Protein AF-A0A2P2HZX8-F1 (afdb_monomer_lite)

Sequence (140 aa):
QEYASSPDDETFRSLAHTYADNHPRMKDPSRPPCVRGDETFGNTGGITNGAAWYSVKGGMQDFNYLASNALEVTLELGCDKYPTTDRLEELWQENKPPLYQFMWQVHTGVSGLVRDALGGVGIPGAVVTVRNVTKINETH

Secondary structure (DSSP, 8-state):
------TTHHHHHHHHHHHHHHSTTTS-TTPPPSSTT---GGGGTS---HHHH---SS-HHHHHHHHSS---------S-SS--GGGHHHHHHHHHHHHHHHHHGGGSS-----B-TTT--B-TT-------TT-TT---

Foldseek 3Di:
DDADADPCNVVLVVLQLLLLVQFPPQLQPPDDDLDPPADRCNVVSNDDRPVVRPDDPPDPQVCCVVVHVDHDDDDDQDSPPDDDPVCVVVSCVRRVRSVVSSVCCVVDDDDDFDADPPPRDGDPPDDDDDDDPVPPPPDD

Structure (mmCIF, N/CA/C/O backbone):
data_AF-A0A2P2HZX8-F1
#
_entry.id   AF-A0A2P2HZX8-F1
#
loop_
_atom_site.group_PDB
_atom_site.id
_atom_site.type_symbol
_atom_site.label_atom_id
_atom_site.label_alt_id
_atom_site.label_comp_id
_atom_site.label_asym_id
_atom_site.label_entity_id
_atom_site.label_seq_id
_atom_site.pdbx_PDB_ins_code
_atom_site.Cartn_x
_atom_site.Cartn_y
_atom_site.Cartn_z
_atom_site.occupancy
_atom_site.B_iso_or_equiv
_atom_site.auth_seq_id
_atom_site.auth_comp_id
_atom_site.auth_asym_id
_atom_site.auth_atom_id
_atom_site.pdbx_PDB_model_num
ATOM 1 N N . GLN A 1 1 ? -1.960 20.455 -11.139 1.00 68.88 1 GLN A N 1
ATOM 2 C CA . GLN A 1 1 ? -1.539 19.231 -10.438 1.00 68.88 1 GLN A CA 1
ATOM 3 C C . GLN A 1 1 ? -1.020 19.693 -9.102 1.00 68.88 1 GLN A C 1
ATOM 5 O O . GLN A 1 1 ? -0.177 20.579 -9.071 1.00 68.88 1 GLN A O 1
ATOM 10 N N . GLU A 1 2 ? -1.641 19.228 -8.031 1.00 86.06 2 GLU A N 1
ATOM 11 C CA . GLU A 1 2 ? -1.343 19.659 -6.669 1.00 86.06 2 GLU A CA 1
ATOM 12 C C . GLU A 1 2 ? -1.535 18.450 -5.759 1.00 86.06 2 GLU A C 1
ATOM 14 O O . GLU A 1 2 ? -2.381 17.595 -6.030 1.00 86.06 2 GLU A O 1
ATOM 19 N N . TYR A 1 3 ? -0.715 18.357 -4.718 1.00 91.44 3 TYR A N 1
ATOM 20 C CA . TYR A 1 3 ? -0.800 17.277 -3.747 1.00 91.44 3 TYR A CA 1
ATOM 21 C C . TYR A 1 3 ? -2.145 17.340 -3.016 1.00 91.44 3 TYR A C 1
ATOM 23 O O . TYR A 1 3 ? -2.437 18.324 -2.339 1.00 91.44 3 TYR A O 1
ATOM 31 N N . ALA A 1 4 ? -2.951 16.285 -3.124 1.00 94.19 4 ALA A N 1
ATOM 32 C CA . ALA A 1 4 ? -4.212 16.172 -2.397 1.00 94.19 4 ALA A CA 1
ATOM 33 C C . ALA A 1 4 ? -4.030 15.201 -1.226 1.00 94.19 4 ALA A C 1
ATOM 35 O O . ALA A 1 4 ? -4.049 13.985 -1.417 1.00 94.19 4 ALA A O 1
ATOM 36 N N . SER A 1 5 ? -3.806 15.743 -0.028 1.00 95.38 5 SER A N 1
ATOM 37 C CA . SER A 1 5 ? -3.610 14.935 1.181 1.00 95.38 5 SER A CA 1
ATOM 38 C C . SER A 1 5 ? -4.918 14.289 1.644 1.00 95.38 5 SER A C 1
ATOM 40 O O . SER A 1 5 ? -5.983 14.906 1.566 1.00 95.38 5 SER A O 1
ATOM 42 N N . SER A 1 6 ? -4.828 13.062 2.160 1.00 95.62 6 SER A N 1
ATOM 43 C CA . SER A 1 6 ? -5.938 12.371 2.828 1.00 95.62 6 SER A CA 1
ATOM 44 C C . SER A 1 6 ? -5.761 12.402 4.355 1.00 95.62 6 SER A C 1
ATOM 46 O O . SER A 1 6 ? -4.645 12.620 4.832 1.00 95.62 6 SER A O 1
ATOM 48 N N . PRO A 1 7 ? -6.820 12.166 5.154 1.00 95.75 7 PRO A N 1
ATOM 49 C CA . PRO A 1 7 ? -6.682 12.032 6.607 1.00 95.75 7 PRO A CA 1
ATOM 50 C C . PRO A 1 7 ? -5.664 10.961 7.038 1.00 95.75 7 PRO A C 1
ATOM 52 O O . PRO A 1 7 ? -5.017 11.124 8.069 1.00 95.75 7 PRO A O 1
ATOM 55 N N . ASP A 1 8 ? -5.489 9.913 6.226 1.00 96.56 8 ASP A N 1
ATOM 56 C CA . ASP A 1 8 ? -4.566 8.794 6.450 1.00 96.56 8 ASP A CA 1
ATOM 57 C C . ASP A 1 8 ? -3.311 8.861 5.549 1.00 96.56 8 ASP A C 1
ATOM 59 O O . ASP A 1 8 ? -2.728 7.832 5.209 1.00 96.56 8 ASP A O 1
ATOM 63 N N . ASP A 1 9 ? -2.874 10.062 5.144 1.00 96.56 9 ASP A N 1
ATOM 64 C CA . ASP A 1 9 ? -1.751 10.260 4.206 1.00 96.56 9 ASP A CA 1
ATOM 65 C C . ASP A 1 9 ? -0.465 9.534 4.631 1.00 96.56 9 ASP A C 1
ATOM 67 O O . ASP A 1 9 ? 0.161 8.849 3.823 1.00 96.56 9 ASP A O 1
ATOM 71 N N . GLU A 1 10 ? -0.095 9.615 5.911 1.00 95.69 10 GLU A N 1
ATOM 72 C CA . GLU A 1 10 ? 1.090 8.927 6.438 1.00 95.69 10 GLU A CA 1
ATOM 73 C C . GLU A 1 10 ? 0.966 7.400 6.314 1.00 95.69 10 GLU A C 1
ATOM 75 O O . GLU A 1 10 ? 1.930 6.727 5.935 1.00 95.69 10 GLU A O 1
ATOM 80 N N . THR A 1 11 ? -0.231 6.858 6.557 1.00 96.44 11 THR A N 1
ATOM 81 C CA . THR A 1 11 ? -0.532 5.432 6.383 1.00 96.44 11 THR A CA 1
ATOM 82 C C . THR A 1 11 ? -0.409 5.040 4.913 1.00 96.44 11 THR A C 1
ATOM 84 O O . THR A 1 11 ? 0.307 4.093 4.596 1.00 96.44 11 THR A O 1
ATOM 87 N N . PHE A 1 12 ? -1.023 5.790 3.992 1.00 98.31 12 PHE A N 1
ATOM 88 C CA . PHE A 1 12 ? -0.918 5.516 2.555 1.00 98.31 12 PHE A CA 1
ATOM 89 C C . PHE A 1 12 ? 0.522 5.578 2.049 1.00 98.31 12 PHE A C 1
ATOM 91 O O . PHE A 1 12 ? 0.941 4.712 1.281 1.00 98.31 12 PHE A O 1
ATOM 98 N N . ARG A 1 13 ? 1.313 6.551 2.510 1.00 97.81 13 ARG A N 1
ATOM 99 C CA . ARG A 1 13 ? 2.739 6.643 2.171 1.00 97.81 13 ARG A CA 1
ATOM 100 C C . ARG A 1 13 ? 3.512 5.439 2.692 1.00 97.81 13 ARG A C 1
ATOM 102 O O . ARG A 1 13 ? 4.322 4.890 1.953 1.00 97.81 13 ARG A O 1
ATOM 109 N N . SER A 1 14 ? 3.246 4.994 3.919 1.00 97.81 14 SER A N 1
ATOM 110 C CA . SER A 1 14 ? 3.857 3.783 4.481 1.00 97.81 14 SER A CA 1
ATOM 111 C C . SER A 1 14 ? 3.497 2.522 3.681 1.00 97.81 14 SER A C 1
ATOM 113 O O . SER A 1 14 ? 4.381 1.722 3.357 1.00 97.81 14 SER A O 1
ATOM 115 N N . LEU A 1 15 ? 2.228 2.371 3.286 1.00 98.44 15 LEU A N 1
ATOM 116 C CA . LEU A 1 15 ? 1.756 1.267 2.443 1.00 98.44 15 LEU A CA 1
ATOM 117 C C . LEU A 1 15 ? 2.425 1.283 1.060 1.00 98.44 15 LEU A C 1
ATOM 119 O O . LEU A 1 15 ? 2.940 0.259 0.608 1.00 98.44 15 LEU A O 1
ATOM 123 N N . ALA A 1 16 ? 2.472 2.447 0.409 1.00 98.38 16 ALA A N 1
ATOM 124 C CA . ALA A 1 16 ? 3.102 2.612 -0.897 1.00 98.38 16 ALA A CA 1
ATOM 125 C C . ALA A 1 16 ? 4.616 2.339 -0.837 1.00 98.38 16 ALA A C 1
ATOM 127 O O . ALA A 1 16 ? 5.142 1.601 -1.672 1.00 98.38 16 ALA A O 1
ATOM 128 N N . HIS A 1 17 ? 5.305 2.856 0.188 1.00 98.00 17 HIS A N 1
ATOM 129 C CA . HIS A 1 17 ? 6.723 2.574 0.417 1.00 98.00 17 HIS A CA 1
ATOM 130 C C . HIS A 1 17 ? 6.979 1.091 0.668 1.00 98.00 17 HIS A C 1
ATOM 132 O O . HIS A 1 17 ? 7.933 0.553 0.121 1.00 98.00 17 HIS A O 1
ATOM 138 N N . THR A 1 18 ? 6.107 0.392 1.400 1.00 98.38 18 THR A N 1
ATOM 139 C CA . THR A 1 18 ? 6.259 -1.056 1.613 1.00 98.38 18 THR A CA 1
ATOM 140 C C . THR A 1 18 ? 6.375 -1.813 0.289 1.00 98.38 18 THR A C 1
ATOM 142 O O . THR A 1 18 ? 7.221 -2.701 0.165 1.00 98.38 18 THR A O 1
ATOM 145 N N . TYR A 1 19 ? 5.578 -1.451 -0.719 1.00 98.62 19 TYR A N 1
ATOM 146 C CA . TYR A 1 19 ? 5.696 -2.053 -2.045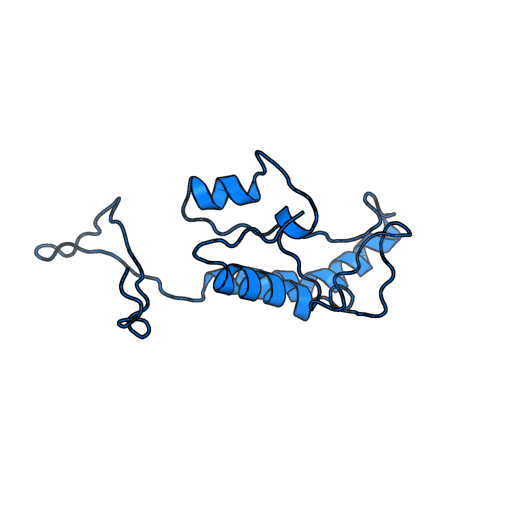 1.00 98.62 19 TYR A CA 1
ATOM 147 C C . TYR A 1 19 ? 6.941 -1.547 -2.788 1.00 98.62 19 TYR A C 1
ATOM 149 O O . TYR A 1 19 ? 7.781 -2.341 -3.213 1.00 98.62 19 TYR A O 1
ATOM 157 N N . ALA A 1 20 ? 7.085 -0.227 -2.928 1.00 98.06 20 ALA A N 1
ATOM 158 C CA . ALA A 1 20 ? 8.135 0.380 -3.745 1.00 98.06 20 ALA A CA 1
ATOM 159 C C . ALA A 1 20 ? 9.555 0.067 -3.241 1.00 98.06 20 ALA A C 1
ATOM 161 O O . ALA A 1 20 ? 10.450 -0.180 -4.051 1.00 98.06 20 ALA A O 1
ATOM 162 N N . ASP A 1 21 ? 9.759 0.006 -1.920 1.00 97.12 21 ASP A N 1
ATOM 163 C CA . ASP A 1 21 ? 11.056 -0.288 -1.304 1.00 97.12 21 ASP A CA 1
ATOM 164 C C . ASP A 1 21 ? 11.514 -1.730 -1.483 1.00 97.12 21 ASP A C 1
ATOM 166 O O . ASP A 1 21 ? 12.719 -1.989 -1.490 1.00 97.12 21 ASP A O 1
ATOM 170 N N . ASN A 1 22 ? 10.568 -2.651 -1.658 1.00 98.00 22 ASN A N 1
ATOM 171 C CA . ASN A 1 22 ? 10.845 -4.064 -1.885 1.00 98.00 22 ASN A CA 1
ATOM 172 C C . ASN A 1 22 ? 10.884 -4.429 -3.378 1.00 98.00 22 ASN A C 1
ATOM 174 O O . ASN A 1 22 ? 11.248 -5.555 -3.714 1.00 98.00 22 ASN A O 1
ATOM 178 N N . HIS A 1 23 ? 10.542 -3.501 -4.277 1.00 97.81 23 HIS A N 1
ATOM 179 C CA . HIS A 1 23 ? 10.628 -3.703 -5.720 1.00 97.81 23 HIS A CA 1
ATOM 180 C C . HIS A 1 23 ? 11.994 -3.227 -6.253 1.00 97.81 23 HIS A C 1
ATOM 182 O O . HIS A 1 23 ? 12.353 -2.063 -6.062 1.00 97.81 23 HIS A O 1
ATOM 188 N N . PRO A 1 24 ? 12.745 -4.049 -7.012 1.00 95.44 24 PRO A N 1
ATOM 189 C CA . PRO A 1 24 ? 14.144 -3.761 -7.353 1.00 95.44 24 PRO A CA 1
ATOM 190 C C . PRO A 1 24 ? 14.344 -2.481 -8.174 1.00 95.44 24 PRO A C 1
ATOM 192 O O . PRO A 1 24 ? 15.378 -1.832 -8.063 1.00 95.44 24 PRO A O 1
ATOM 195 N N . ARG A 1 25 ? 13.354 -2.111 -8.996 1.00 93.00 25 ARG A N 1
ATOM 196 C CA . ARG A 1 25 ? 13.446 -0.982 -9.942 1.00 93.00 25 ARG A CA 1
ATOM 197 C C . ARG A 1 25 ? 12.463 0.165 -9.697 1.00 93.00 25 ARG A C 1
ATOM 199 O O . ARG A 1 25 ? 12.460 1.117 -10.469 1.00 93.00 25 ARG A O 1
ATOM 206 N N . MET A 1 26 ? 11.556 0.073 -8.720 1.00 93.88 26 MET A N 1
ATOM 207 C CA . MET A 1 26 ? 10.482 1.080 -8.579 1.00 93.88 26 MET A CA 1
ATOM 208 C C . MET A 1 26 ? 11.009 2.369 -7.941 1.00 93.88 26 MET A C 1
ATOM 210 O O . MET A 1 26 ? 10.680 3.464 -8.384 1.00 93.88 26 MET A O 1
ATOM 214 N N . LYS A 1 27 ? 11.907 2.221 -6.966 1.00 91.44 27 LYS A N 1
ATOM 215 C CA . LYS A 1 27 ? 12.617 3.312 -6.286 1.00 91.44 27 LYS A CA 1
ATOM 216 C C . LYS A 1 27 ? 13.964 3.683 -6.903 1.00 91.44 27 LYS A C 1
ATOM 218 O O . LYS A 1 27 ? 14.703 4.455 -6.304 1.00 91.44 27 LYS A O 1
ATOM 223 N N . ASP A 1 28 ? 14.330 3.087 -8.036 1.00 91.69 28 ASP A N 1
ATOM 224 C CA . ASP A 1 28 ? 15.626 3.339 -8.662 1.00 91.69 28 ASP A CA 1
ATOM 225 C C . ASP A 1 28 ? 15.632 4.746 -9.292 1.00 91.69 28 ASP A C 1
ATOM 227 O O . ASP A 1 28 ? 14.905 4.975 -10.263 1.00 91.69 28 ASP A O 1
ATOM 231 N N . PRO A 1 29 ? 16.433 5.701 -8.777 1.00 88.56 29 PRO A N 1
ATOM 232 C CA . PRO A 1 29 ? 16.493 7.059 -9.317 1.00 88.56 29 PRO A CA 1
ATOM 233 C C . PRO A 1 29 ? 17.125 7.115 -10.713 1.00 88.56 29 PRO A C 1
ATOM 235 O O . PRO A 1 29 ? 16.966 8.110 -11.415 1.00 88.56 29 PRO A O 1
ATOM 238 N N . SER A 1 30 ? 17.838 6.062 -11.129 1.00 89.38 30 SER A N 1
ATOM 239 C CA . SER A 1 30 ? 18.432 5.960 -12.463 1.00 89.38 30 SER A CA 1
ATOM 240 C C . SER A 1 30 ? 17.457 5.436 -13.520 1.00 89.38 30 SER A C 1
ATOM 242 O O . SER A 1 30 ? 17.758 5.490 -14.716 1.00 89.38 30 SER A O 1
ATOM 244 N N . ARG A 1 31 ? 16.272 4.960 -13.110 1.00 86.75 31 ARG A N 1
ATOM 245 C CA . ARG A 1 31 ? 15.259 4.453 -14.034 1.00 86.75 31 ARG A CA 1
ATOM 246 C C . ARG A 1 31 ? 14.701 5.598 -14.893 1.00 86.75 31 ARG A C 1
ATOM 248 O O . ARG A 1 31 ? 14.166 6.562 -14.343 1.00 86.75 31 ARG A O 1
ATOM 255 N N . PRO A 1 32 ? 14.757 5.494 -16.234 1.00 86.00 32 PRO A N 1
ATOM 256 C CA . PRO A 1 32 ? 14.179 6.506 -17.106 1.00 86.00 32 PRO A CA 1
ATOM 257 C C . PRO A 1 32 ? 12.645 6.516 -17.000 1.00 86.00 32 PRO A C 1
ATOM 259 O O . PRO A 1 32 ? 12.039 5.480 -16.695 1.00 86.00 32 PRO A O 1
ATOM 262 N N . PRO A 1 33 ? 11.998 7.657 -17.288 1.00 87.31 33 PRO A N 1
ATOM 263 C CA . PRO A 1 33 ? 10.546 7.713 -17.351 1.00 87.31 33 PRO A CA 1
ATOM 264 C C . PRO A 1 33 ? 10.029 6.843 -18.501 1.00 87.31 33 PRO A C 1
ATOM 266 O O . PRO A 1 33 ? 10.709 6.653 -19.513 1.00 87.31 33 PRO A O 1
ATOM 269 N N . CYS A 1 34 ? 8.807 6.328 -18.355 1.00 87.31 34 CYS A N 1
ATOM 270 C CA . CYS A 1 34 ? 8.179 5.485 -19.374 1.00 87.31 34 CYS A CA 1
ATOM 271 C C . CYS A 1 34 ? 7.943 6.236 -20.689 1.00 87.31 34 CYS A C 1
ATOM 273 O O . CYS A 1 34 ? 8.098 5.668 -21.769 1.00 87.31 34 CYS A O 1
ATOM 275 N N . VAL A 1 35 ? 7.596 7.521 -20.597 1.00 86.31 35 VAL A N 1
ATOM 276 C CA . VAL A 1 35 ? 7.475 8.431 -21.735 1.00 86.31 35 VAL A CA 1
ATOM 277 C C . VAL A 1 35 ? 8.505 9.540 -21.572 1.00 86.31 35 VAL A C 1
ATOM 279 O O . VAL A 1 35 ? 8.717 10.081 -20.487 1.00 86.31 35 VAL A O 1
ATOM 282 N N . ARG A 1 36 ? 9.192 9.885 -22.663 1.00 83.75 36 ARG A N 1
ATOM 283 C CA . ARG A 1 36 ? 10.205 10.940 -22.642 1.00 83.75 36 ARG A CA 1
ATOM 284 C C . ARG A 1 36 ? 9.561 12.275 -22.256 1.00 83.75 36 ARG A C 1
ATOM 286 O O . ARG A 1 36 ? 8.733 12.785 -23.003 1.00 83.75 36 ARG A O 1
ATOM 293 N N . GLY A 1 37 ? 10.029 12.862 -21.158 1.00 79.75 37 GLY A N 1
ATOM 294 C CA . GLY A 1 37 ? 9.526 14.133 -20.632 1.00 79.75 37 GLY A CA 1
ATOM 295 C C . GLY A 1 37 ? 8.579 13.989 -19.439 1.00 79.75 37 GLY A C 1
ATOM 296 O O . GLY A 1 37 ? 8.280 15.005 -18.821 1.00 79.75 37 GLY A O 1
ATOM 297 N N . ASP A 1 38 ? 8.169 12.765 -19.092 1.00 82.81 38 ASP A N 1
ATOM 298 C CA . ASP A 1 38 ? 7.395 12.502 -17.877 1.00 82.81 38 ASP A CA 1
ATOM 299 C C . ASP A 1 38 ? 8.275 12.542 -16.621 1.00 82.81 38 ASP A C 1
ATOM 301 O O . ASP A 1 38 ? 9.500 12.382 -16.669 1.00 82.81 38 ASP A O 1
ATOM 305 N N . GLU A 1 39 ? 7.620 12.725 -15.476 1.00 81.75 39 GLU A N 1
ATOM 306 C CA . GLU A 1 39 ? 8.249 12.644 -14.163 1.00 81.75 39 GLU A CA 1
ATOM 307 C C . GLU A 1 39 ? 8.715 11.217 -13.839 1.00 81.75 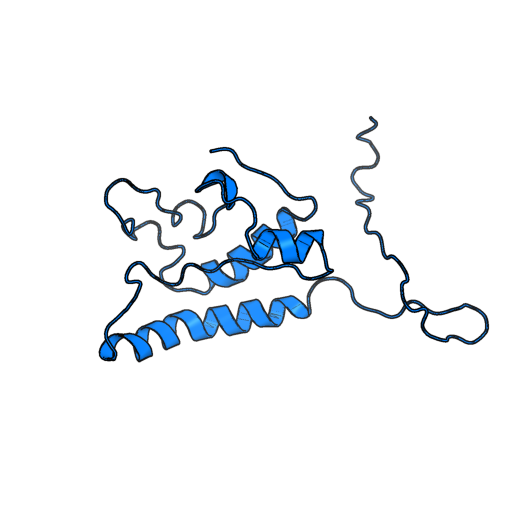39 GLU A C 1
ATOM 309 O O . GLU A 1 39 ? 8.084 10.219 -14.194 1.00 81.75 39 GLU A O 1
ATOM 314 N N . THR A 1 40 ? 9.828 11.121 -13.112 1.00 84.88 40 THR A N 1
ATOM 315 C CA . THR A 1 40 ? 10.317 9.865 -12.535 1.00 84.88 40 THR A CA 1
ATOM 316 C C . THR A 1 40 ? 10.132 9.887 -11.026 1.00 84.88 40 THR A C 1
ATOM 318 O O . THR A 1 40 ? 10.656 10.778 -10.355 1.00 84.88 40 THR A O 1
ATOM 321 N N . PHE A 1 41 ? 9.497 8.858 -10.473 1.00 89.56 41 PHE A N 1
ATOM 322 C CA . PHE A 1 41 ? 9.282 8.754 -9.025 1.00 89.56 41 PHE A CA 1
ATOM 323 C C . PHE A 1 41 ? 10.442 8.095 -8.270 1.00 89.56 41 PHE A C 1
ATOM 325 O O . PHE A 1 41 ? 10.400 7.998 -7.049 1.00 89.56 41 PHE A O 1
ATOM 332 N N . GLY A 1 42 ? 11.520 7.683 -8.947 1.00 86.38 42 GLY A N 1
ATOM 333 C CA . GLY A 1 42 ? 12.695 7.108 -8.277 1.00 86.38 42 GLY A CA 1
ATOM 334 C C . GLY A 1 42 ? 13.297 8.048 -7.220 1.00 86.38 42 GLY A C 1
ATOM 335 O O . GLY A 1 42 ? 13.632 7.616 -6.121 1.00 86.38 42 GLY A O 1
ATOM 336 N N . ASN A 1 43 ? 13.314 9.359 -7.489 1.00 85.62 43 ASN A N 1
ATOM 337 C CA . ASN A 1 43 ? 13.805 10.373 -6.544 1.00 85.62 43 ASN A CA 1
ATOM 338 C C . ASN A 1 43 ? 12.865 10.626 -5.350 1.00 85.62 43 ASN A C 1
ATOM 340 O O . ASN A 1 43 ? 13.286 11.222 -4.362 1.00 85.62 43 ASN A O 1
ATOM 344 N N . THR A 1 44 ? 11.612 10.171 -5.421 1.00 88.81 44 THR A N 1
ATOM 345 C CA . THR A 1 44 ? 10.621 10.235 -4.332 1.00 88.81 44 THR A CA 1
ATOM 346 C C . THR A 1 44 ? 10.404 8.871 -3.671 1.00 88.81 44 THR A C 1
ATOM 348 O O . THR A 1 44 ? 9.422 8.672 -2.961 1.00 88.81 44 THR A O 1
ATOM 351 N N . GLY A 1 45 ? 11.321 7.918 -3.883 1.00 92.69 45 GLY A N 1
ATOM 352 C CA . GLY A 1 45 ? 11.252 6.576 -3.298 1.00 92.69 45 GLY A CA 1
ATOM 353 C C . GLY A 1 45 ? 10.318 5.611 -4.032 1.00 92.69 45 GLY A C 1
ATOM 354 O O . GLY A 1 45 ? 9.935 4.592 -3.470 1.00 92.69 45 GLY A O 1
ATOM 355 N N . GLY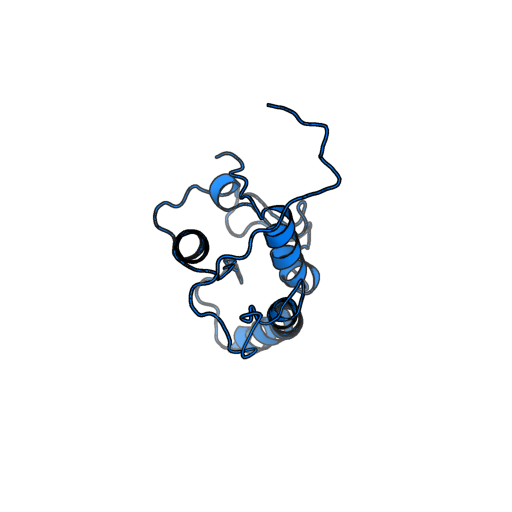 A 1 46 ? 9.955 5.916 -5.278 1.00 94.75 46 GLY A N 1
ATOM 356 C CA . GLY A 1 46 ? 9.094 5.084 -6.119 1.00 94.75 46 GLY A CA 1
ATOM 357 C C . GLY A 1 46 ? 7.598 5.251 -5.855 1.00 94.75 46 GLY A C 1
ATOM 358 O O . GLY A 1 46 ? 6.821 4.408 -6.291 1.00 94.75 46 GLY A O 1
ATOM 359 N N . ILE A 1 47 ? 7.194 6.316 -5.154 1.00 96.50 47 ILE A N 1
ATOM 360 C CA . ILE A 1 47 ? 5.793 6.608 -4.827 1.00 96.50 47 ILE A CA 1
ATOM 361 C C . ILE A 1 47 ? 5.379 8.000 -5.315 1.00 96.50 47 ILE A C 1
ATOM 363 O O . ILE A 1 47 ? 6.218 8.890 -5.490 1.00 96.50 47 ILE A O 1
ATOM 367 N N . THR A 1 48 ? 4.073 8.198 -5.488 1.00 95.44 48 THR A N 1
ATOM 368 C CA . THR A 1 48 ? 3.480 9.496 -5.826 1.00 95.44 48 THR A CA 1
ATOM 369 C C . THR A 1 48 ? 2.074 9.629 -5.242 1.00 95.44 48 THR A C 1
ATOM 371 O O . THR A 1 48 ? 1.397 8.631 -4.997 1.00 95.44 48 THR A O 1
ATOM 374 N N . ASN A 1 49 ? 1.624 10.864 -5.026 1.00 96.25 49 ASN A N 1
ATOM 375 C CA . ASN A 1 49 ? 0.218 11.150 -4.756 1.00 96.25 49 ASN A CA 1
ATOM 376 C C . ASN A 1 49 ? -0.534 11.212 -6.090 1.00 96.25 49 ASN A C 1
ATOM 378 O O . ASN A 1 49 ? -0.092 11.898 -7.012 1.00 96.25 49 ASN A O 1
ATOM 382 N N . GLY A 1 50 ? -1.682 10.534 -6.182 1.00 92.38 50 GLY A N 1
ATOM 383 C CA . GLY A 1 50 ? -2.435 10.431 -7.435 1.00 92.38 50 GLY A CA 1
ATOM 384 C C . GLY A 1 50 ? -2.721 11.794 -8.072 1.00 92.38 50 GLY A C 1
ATOM 385 O O . GLY A 1 50 ? -2.383 12.010 -9.230 1.00 92.38 50 GLY A O 1
ATOM 386 N N . ALA A 1 51 ? -3.240 12.756 -7.300 1.00 91.94 51 ALA A N 1
ATOM 387 C CA . ALA A 1 51 ? -3.582 14.089 -7.804 1.00 91.94 51 ALA A CA 1
ATOM 388 C C . ALA A 1 51 ? -2.360 14.956 -8.166 1.00 91.94 51 ALA A C 1
ATOM 390 O O . ALA A 1 51 ? -2.462 15.818 -9.052 1.00 91.94 51 ALA A O 1
ATOM 391 N N . ALA A 1 52 ? -1.218 14.721 -7.509 1.00 89.06 52 ALA A N 1
ATOM 392 C CA . ALA A 1 52 ? 0.051 15.355 -7.853 1.00 89.06 52 ALA A CA 1
ATOM 393 C C . ALA A 1 52 ? 0.592 14.842 -9.194 1.00 89.06 52 ALA A C 1
ATOM 395 O O . ALA A 1 52 ? 1.087 15.643 -9.978 1.00 89.06 52 ALA A O 1
ATOM 396 N N . TRP A 1 53 ? 0.429 13.549 -9.494 1.00 87.50 53 TRP A N 1
ATOM 397 C CA . TRP A 1 53 ? 0.807 12.988 -10.792 1.00 87.50 53 TRP A CA 1
ATOM 398 C C . TRP A 1 53 ? -0.166 13.421 -11.900 1.00 87.50 53 TRP A C 1
ATOM 400 O O . TRP A 1 53 ? 0.212 14.123 -12.838 1.00 87.50 53 TRP A O 1
ATOM 410 N N . TYR A 1 54 ? -1.445 13.059 -11.783 1.00 83.88 54 TYR A N 1
ATOM 411 C CA . TYR A 1 54 ? -2.524 13.579 -12.623 1.00 83.88 54 TYR A CA 1
ATOM 412 C C . TYR A 1 54 ? -3.886 13.392 -11.945 1.00 83.88 54 TYR A C 1
ATOM 414 O O . TYR A 1 54 ? -4.189 12.360 -11.357 1.00 83.88 54 TYR A O 1
ATOM 422 N N . SER A 1 55 ? -4.754 14.402 -12.035 1.00 84.69 55 SER A N 1
ATOM 423 C CA . SER A 1 55 ? -6.064 14.334 -11.383 1.00 84.69 55 SER A CA 1
ATOM 424 C C . SER A 1 55 ? -6.989 13.347 -12.101 1.00 84.69 55 SER A C 1
ATOM 426 O O . SER A 1 55 ? -7.356 13.560 -13.259 1.00 84.69 55 SER A O 1
ATOM 428 N N . VAL A 1 56 ? -7.402 12.299 -11.387 1.00 84.50 56 VAL A N 1
ATOM 429 C CA . VAL A 1 56 ? -8.406 11.322 -11.825 1.00 84.50 56 VAL A CA 1
ATOM 430 C C . VAL A 1 56 ? -9.663 11.507 -10.992 1.00 84.50 56 VAL A C 1
ATOM 432 O O . VAL A 1 56 ? -9.618 11.456 -9.768 1.00 84.50 56 VAL A O 1
ATOM 435 N N . LYS A 1 57 ? -10.806 11.716 -11.647 1.00 87.19 57 LYS A N 1
ATOM 436 C CA . LYS A 1 57 ? -12.110 11.786 -10.975 1.00 87.19 57 LYS A CA 1
ATOM 437 C C . LYS A 1 57 ? -12.850 10.467 -11.148 1.00 87.19 57 LYS A C 1
ATOM 439 O O . LYS A 1 57 ? -12.923 9.955 -12.260 1.00 87.19 57 LYS A O 1
ATOM 444 N N . GLY A 1 58 ? -13.431 9.958 -10.062 1.00 91.50 58 GLY A N 1
ATOM 445 C CA . GLY A 1 58 ? -14.206 8.712 -10.079 1.00 91.50 58 GLY A CA 1
ATOM 446 C C . GLY A 1 58 ? -13.349 7.444 -10.140 1.00 91.50 58 GLY A C 1
ATOM 447 O O . GLY A 1 58 ? -13.816 6.425 -10.642 1.00 91.50 58 GLY A O 1
ATOM 448 N N . GLY A 1 59 ? -12.100 7.509 -9.669 1.00 94.44 59 GLY A N 1
ATOM 449 C CA . GLY A 1 59 ? -11.230 6.341 -9.562 1.00 94.44 59 GLY A CA 1
ATOM 450 C C . GLY A 1 59 ? -11.698 5.366 -8.478 1.00 94.44 59 GLY A C 1
ATOM 451 O O . GLY A 1 59 ? -12.252 5.772 -7.456 1.00 94.44 59 GLY A O 1
ATOM 452 N N . MET A 1 60 ? -11.441 4.077 -8.700 1.00 97.38 60 MET A N 1
ATOM 453 C CA . MET A 1 60 ? -11.757 3.002 -7.751 1.00 97.38 60 MET A CA 1
ATOM 454 C C . MET A 1 60 ? -11.014 3.170 -6.416 1.00 97.38 60 MET A C 1
ATOM 456 O O . MET A 1 60 ? -11.615 2.979 -5.362 1.00 97.38 60 MET A O 1
ATOM 460 N N . GLN A 1 61 ? -9.761 3.631 -6.470 1.00 97.19 61 GLN A N 1
ATOM 461 C CA . GLN A 1 61 ? -8.915 3.849 -5.297 1.00 97.19 61 GLN A CA 1
ATOM 462 C C . GLN A 1 61 ? -9.578 4.771 -4.266 1.00 97.19 61 GLN A C 1
ATOM 464 O O . GLN A 1 61 ? -9.760 4.395 -3.109 1.00 97.19 61 GLN A O 1
ATOM 469 N N . ASP A 1 62 ? -10.004 5.956 -4.704 1.00 96.25 62 ASP A N 1
ATOM 470 C CA . ASP A 1 62 ? -10.635 6.938 -3.822 1.00 96.25 62 ASP A CA 1
ATOM 471 C C . ASP A 1 62 ? -12.038 6.482 -3.396 1.00 96.25 62 ASP A C 1
ATOM 473 O O . ASP A 1 62 ? -12.453 6.728 -2.265 1.00 96.25 62 ASP A O 1
ATOM 477 N N . PHE A 1 63 ? -12.770 5.776 -4.269 1.00 97.50 63 PHE A N 1
ATOM 478 C CA . PHE A 1 63 ? -14.073 5.207 -3.919 1.00 97.50 63 PHE A CA 1
ATOM 479 C C . PHE A 1 63 ? -13.966 4.211 -2.761 1.00 97.50 63 PHE A C 1
ATOM 481 O O . PHE A 1 63 ? -14.755 4.296 -1.823 1.00 97.50 63 PHE A O 1
ATOM 488 N N . ASN A 1 64 ? -12.988 3.301 -2.792 1.00 98.31 64 ASN A N 1
ATOM 489 C CA . ASN A 1 64 ? -12.799 2.320 -1.726 1.00 98.31 64 ASN A CA 1
ATOM 490 C C . ASN A 1 64 ? -12.576 2.990 -0.366 1.00 98.31 64 ASN A C 1
ATOM 492 O O . ASN A 1 64 ? -13.214 2.594 0.609 1.00 98.31 64 ASN A O 1
ATOM 496 N N . TYR A 1 65 ? -11.757 4.041 -0.315 1.00 97.75 65 TYR A N 1
ATOM 497 C CA . TYR A 1 65 ? -11.492 4.771 0.924 1.00 97.75 65 TYR A CA 1
ATOM 498 C C . TYR A 1 65 ? -12.697 5.588 1.412 1.00 97.75 65 TYR A C 1
ATOM 500 O O . TYR A 1 65 ? -12.984 5.626 2.605 1.00 97.75 65 TYR A O 1
ATOM 508 N N . LEU A 1 66 ? -13.434 6.231 0.502 1.00 97.00 66 LEU A N 1
ATOM 509 C CA . LEU A 1 66 ? -14.547 7.115 0.866 1.00 97.00 66 LEU A CA 1
ATOM 510 C C . LEU A 1 66 ? -15.858 6.371 1.154 1.00 97.00 66 LEU A C 1
ATOM 512 O O . LEU A 1 66 ? -16.703 6.882 1.889 1.00 97.00 66 LEU A O 1
ATOM 516 N N . ALA A 1 67 ? -16.058 5.199 0.552 1.00 97.19 67 ALA A N 1
ATOM 517 C CA . ALA A 1 67 ? -17.309 4.445 0.627 1.00 97.19 67 ALA A CA 1
ATOM 518 C C . ALA A 1 67 ? -17.204 3.152 1.454 1.00 97.19 67 ALA A C 1
ATOM 520 O O . ALA A 1 67 ? -18.202 2.444 1.603 1.00 97.19 67 ALA A O 1
ATOM 521 N N . SER A 1 68 ? -16.023 2.817 1.982 1.00 97.50 68 SER A N 1
ATOM 522 C CA . SER A 1 68 ? -15.799 1.604 2.775 1.00 97.50 68 SER A CA 1
ATOM 523 C C . SER A 1 68 ? -14.704 1.801 3.837 1.00 97.50 68 SER A C 1
ATOM 525 O O . SER A 1 68 ? -14.278 2.919 4.096 1.00 97.50 68 SER A O 1
ATOM 527 N N . ASN A 1 69 ? -14.254 0.708 4.462 1.00 96.94 69 ASN A N 1
ATOM 528 C CA . ASN A 1 69 ? -13.116 0.706 5.391 1.00 96.94 69 ASN A CA 1
ATOM 529 C C . ASN A 1 69 ? -11.792 0.287 4.714 1.00 96.94 69 ASN A C 1
ATOM 531 O O . ASN A 1 69 ? -10.794 0.076 5.401 1.00 96.94 69 ASN A O 1
ATOM 535 N N . ALA A 1 70 ? -11.791 0.068 3.395 1.00 98.00 70 ALA A N 1
ATOM 536 C CA . ALA A 1 70 ? -10.631 -0.423 2.661 1.00 98.00 70 ALA A CA 1
ATOM 537 C C . ALA A 1 70 ? -9.688 0.719 2.259 1.00 98.00 70 ALA A C 1
ATOM 539 O O . ALA A 1 70 ? -10.105 1.708 1.659 1.00 98.00 70 ALA A O 1
ATOM 540 N N . LEU A 1 71 ? -8.396 0.537 2.538 1.00 98.12 71 LEU A N 1
ATOM 541 C CA . LEU A 1 71 ? -7.320 1.400 2.055 1.00 98.12 71 LEU A CA 1
ATOM 542 C C . LEU A 1 71 ? -6.743 0.791 0.774 1.00 98.12 71 LEU A C 1
ATOM 544 O O . LEU A 1 71 ? -6.008 -0.194 0.830 1.00 98.12 71 LEU A O 1
ATOM 548 N N . GLU A 1 72 ? -7.096 1.355 -0.381 1.00 98.50 72 GLU A N 1
ATOM 549 C CA . GLU A 1 72 ? -6.596 0.897 -1.681 1.00 98.50 72 GLU A CA 1
ATOM 550 C C . GLU A 1 72 ? -5.421 1.757 -2.168 1.00 98.50 72 GLU A C 1
ATOM 552 O O . GLU A 1 72 ? -5.425 2.977 -2.020 1.00 98.50 72 GLU A O 1
ATOM 557 N N . VAL A 1 73 ? -4.423 1.116 -2.784 1.00 98.12 73 VAL A N 1
ATOM 558 C CA . VAL A 1 73 ? -3.290 1.764 -3.461 1.00 98.12 73 VAL A CA 1
ATOM 559 C C . VAL A 1 73 ? -3.238 1.268 -4.905 1.00 98.12 73 VAL A C 1
ATOM 561 O O . VAL A 1 73 ? -3.364 0.069 -5.153 1.00 98.12 73 VAL A O 1
ATOM 564 N N . THR A 1 74 ? -3.012 2.172 -5.856 1.00 98.00 74 THR A N 1
ATOM 565 C CA . THR A 1 74 ? -2.783 1.827 -7.267 1.00 98.00 74 THR A CA 1
ATOM 566 C C . THR A 1 74 ? -1.303 1.526 -7.515 1.00 98.00 74 THR A C 1
ATOM 568 O O . THR A 1 74 ? -0.437 2.325 -7.161 1.00 98.00 74 THR A O 1
ATOM 571 N N . LEU A 1 75 ? -1.005 0.387 -8.146 1.00 97.62 75 LEU A N 1
ATOM 572 C CA . LEU A 1 75 ? 0.358 -0.041 -8.473 1.00 97.62 75 LEU A CA 1
ATOM 573 C C . LEU A 1 75 ? 0.599 0.003 -9.985 1.00 97.62 75 LEU A C 1
ATOM 575 O O . LEU A 1 75 ? -0.015 -0.744 -10.744 1.00 97.62 75 LEU A O 1
ATOM 579 N N . GLU A 1 76 ? 1.551 0.829 -10.411 1.00 95.50 76 GLU A N 1
ATOM 580 C CA . GLU A 1 76 ? 2.006 0.908 -11.802 1.00 95.50 76 GLU A CA 1
ATOM 581 C C . GLU A 1 76 ? 3.211 -0.025 -12.004 1.00 95.50 76 GLU A C 1
ATOM 583 O O . GLU A 1 76 ? 4.357 0.312 -11.697 1.00 95.50 76 GLU A O 1
ATOM 588 N N . LEU A 1 77 ? 2.949 -1.243 -12.486 1.00 95.38 77 LEU A N 1
ATOM 589 C CA . LEU A 1 77 ? 3.929 -2.341 -12.483 1.00 95.38 77 LEU A CA 1
ATOM 590 C C . LEU A 1 77 ? 5.016 -2.228 -13.565 1.00 95.38 77 LEU A C 1
ATOM 592 O O . LEU A 1 77 ? 6.038 -2.913 -13.502 1.00 95.38 77 LEU A O 1
ATOM 596 N N . GLY A 1 78 ? 4.835 -1.374 -14.571 1.00 91.56 78 GLY A N 1
ATOM 597 C CA . GLY A 1 78 ? 5.772 -1.272 -15.684 1.00 91.56 78 GLY A CA 1
ATOM 598 C C . GLY A 1 78 ? 5.354 -0.262 -16.745 1.00 91.56 78 GLY A C 1
ATOM 599 O O . GLY A 1 78 ? 4.217 0.189 -16.780 1.00 91.56 78 GLY A O 1
ATOM 600 N N . CYS A 1 79 ? 6.300 0.085 -17.620 1.00 90.81 79 CYS A N 1
ATOM 601 C CA . CYS A 1 79 ? 6.053 0.988 -18.747 1.00 90.81 79 CYS A CA 1
ATOM 602 C C . CYS A 1 79 ? 5.362 0.277 -19.919 1.00 90.81 79 CYS A C 1
ATOM 604 O O . CYS A 1 79 ? 4.501 0.852 -20.586 1.00 90.81 79 CYS A O 1
ATOM 606 N N . ASP A 1 80 ? 5.726 -0.986 -20.150 1.00 93.06 80 ASP A N 1
ATOM 607 C CA . ASP A 1 80 ? 5.119 -1.816 -21.183 1.00 93.06 80 ASP A CA 1
ATOM 608 C C . ASP A 1 80 ? 3.775 -2.342 -20.687 1.00 93.06 80 ASP A C 1
ATOM 610 O O . ASP A 1 80 ? 3.707 -3.271 -19.885 1.00 93.06 80 ASP A O 1
ATOM 614 N N . LYS A 1 81 ? 2.689 -1.748 -21.190 1.00 93.94 81 LYS A N 1
ATOM 615 C CA . LYS A 1 81 ? 1.311 -2.123 -20.823 1.00 93.94 81 LYS A CA 1
ATOM 616 C C . LYS A 1 81 ? 0.964 -3.571 -21.175 1.00 93.94 81 LYS A C 1
ATOM 618 O O . LYS A 1 81 ? 0.074 -4.153 -20.565 1.00 93.94 81 LYS A O 1
ATOM 623 N N . TYR A 1 82 ? 1.630 -4.123 -22.188 1.00 96.44 82 TYR A N 1
ATOM 624 C CA . TYR A 1 82 ? 1.424 -5.486 -22.667 1.00 96.44 82 TYR A CA 1
ATOM 625 C C . TYR A 1 82 ? 2.789 -6.116 -22.985 1.00 96.44 82 TYR A C 1
ATOM 627 O O . TYR A 1 82 ? 3.215 -6.112 -24.143 1.00 96.44 82 TYR A O 1
ATOM 635 N N . PRO A 1 83 ? 3.526 -6.590 -21.966 1.00 95.94 83 PRO A N 1
ATOM 636 C CA . PRO A 1 83 ? 4.836 -7.190 -22.169 1.00 95.94 83 PRO A CA 1
ATOM 637 C C . PRO A 1 83 ? 4.709 -8.532 -22.899 1.00 95.94 83 PRO A C 1
ATOM 639 O O . PRO A 1 83 ? 3.681 -9.212 -22.837 1.00 95.94 83 PRO A O 1
ATOM 642 N N . THR A 1 84 ? 5.770 -8.936 -23.587 1.00 97.69 84 THR A N 1
ATOM 643 C CA . THR A 1 84 ? 5.851 -10.255 -24.215 1.00 97.69 84 THR A CA 1
ATOM 644 C C . THR A 1 84 ? 5.974 -11.359 -23.160 1.00 97.69 84 THR A C 1
ATOM 646 O O . THR A 1 84 ? 6.426 -11.134 -22.035 1.00 97.69 84 THR A O 1
ATOM 649 N N . THR A 1 85 ? 5.554 -12.579 -23.504 1.00 97.50 85 THR A N 1
ATOM 650 C CA . THR A 1 85 ? 5.482 -13.708 -22.559 1.00 97.50 85 THR A CA 1
ATOM 651 C C . THR A 1 85 ? 6.830 -14.053 -21.917 1.00 97.50 85 THR A C 1
ATOM 653 O O . THR A 1 85 ? 6.867 -14.454 -20.758 1.00 97.50 85 THR A O 1
ATOM 656 N N . ASP A 1 86 ? 7.940 -13.850 -22.627 1.00 97.75 86 ASP A N 1
ATOM 657 C CA . ASP A 1 86 ? 9.303 -14.077 -22.129 1.00 97.75 86 ASP A CA 1
ATOM 658 C C . ASP A 1 86 ? 9.695 -13.152 -20.963 1.00 97.75 86 ASP A C 1
ATOM 660 O O . ASP A 1 86 ? 10.584 -13.492 -20.185 1.00 97.75 86 ASP A O 1
ATOM 664 N N . ARG A 1 87 ? 8.999 -12.022 -20.783 1.00 97.19 87 ARG A N 1
ATOM 665 C CA . ARG A 1 87 ? 9.231 -11.075 -19.682 1.00 97.19 87 ARG A CA 1
ATOM 666 C C . ARG A 1 87 ? 8.451 -11.413 -18.410 1.00 97.19 87 ARG A C 1
ATOM 668 O O . ARG A 1 87 ? 8.757 -10.856 -17.358 1.00 97.19 87 ARG A O 1
ATOM 675 N N . LEU A 1 88 ? 7.443 -12.289 -18.481 1.00 97.81 88 LEU A N 1
ATOM 676 C CA . LEU A 1 88 ? 6.519 -12.529 -17.362 1.00 97.81 88 LEU A CA 1
ATOM 677 C C . LEU A 1 88 ? 7.208 -13.133 -16.137 1.00 97.81 88 LEU A C 1
ATOM 679 O O . LEU A 1 88 ? 6.888 -12.741 -15.019 1.00 97.81 88 LEU A O 1
ATOM 683 N N . GLU A 1 89 ? 8.161 -14.046 -16.339 1.00 98.25 89 GLU A N 1
ATOM 684 C CA . GLU A 1 89 ? 8.911 -14.648 -15.230 1.00 98.25 89 GLU A CA 1
ATOM 685 C C . GLU A 1 89 ? 9.732 -13.588 -14.490 1.00 98.25 89 GLU A C 1
ATOM 687 O O . GLU A 1 89 ? 9.686 -13.513 -13.268 1.00 98.25 89 GLU A O 1
ATOM 692 N N . GLU A 1 90 ? 10.424 -12.708 -15.217 1.00 97.69 90 GLU A N 1
ATOM 693 C CA . GLU A 1 90 ? 11.178 -11.612 -14.605 1.00 97.69 90 GLU A CA 1
ATOM 694 C C . GLU A 1 90 ? 10.251 -10.660 -13.841 1.00 97.69 90 GLU A C 1
ATOM 696 O O . GLU A 1 90 ? 10.494 -10.386 -12.669 1.00 97.69 90 GLU A O 1
ATOM 701 N N . LEU A 1 91 ? 9.149 -10.220 -14.459 1.00 97.81 91 LEU A N 1
ATOM 702 C CA . LEU A 1 91 ? 8.164 -9.354 -13.802 1.00 97.81 91 LEU A CA 1
ATOM 703 C C . LEU A 1 91 ? 7.601 -10.002 -12.532 1.00 97.81 91 LEU A C 1
ATOM 705 O O . LEU A 1 91 ? 7.429 -9.324 -11.520 1.00 97.81 91 LEU A O 1
ATOM 709 N N . TRP A 1 92 ? 7.351 -11.311 -12.553 1.00 98.31 92 TRP A N 1
ATOM 710 C CA . TRP A 1 92 ? 6.944 -12.047 -11.364 1.00 98.31 92 TRP A CA 1
ATOM 711 C C . TRP A 1 92 ? 8.023 -12.022 -10.282 1.00 98.31 92 TRP A C 1
ATOM 713 O O . TRP A 1 92 ? 7.717 -11.691 -9.140 1.00 98.31 92 TRP A O 1
ATOM 723 N N . GLN A 1 93 ? 9.279 -12.322 -10.615 1.00 98.38 93 GLN A N 1
ATOM 724 C CA . GLN A 1 93 ? 10.361 -12.327 -9.627 1.00 98.38 93 GLN A CA 1
ATOM 725 C C . GLN A 1 93 ? 10.591 -10.945 -9.004 1.00 98.38 93 GLN A C 1
ATOM 727 O O . GLN A 1 93 ? 10.869 -10.854 -7.809 1.00 98.38 93 GLN A O 1
ATOM 732 N N . GLU A 1 94 ? 10.416 -9.870 -9.773 1.00 97.75 94 GLU A N 1
ATOM 733 C CA . GLU A 1 94 ? 10.521 -8.500 -9.264 1.00 97.75 94 GLU A CA 1
ATOM 734 C C . GLU A 1 94 ? 9.364 -8.109 -8.337 1.00 97.75 94 GLU A C 1
ATOM 736 O O . GLU A 1 94 ? 9.576 -7.393 -7.358 1.00 97.75 94 GLU A O 1
ATOM 741 N N . ASN A 1 95 ? 8.148 -8.583 -8.626 1.00 98.56 95 ASN A N 1
ATOM 742 C CA . ASN A 1 95 ? 6.939 -8.202 -7.891 1.00 98.56 95 ASN A CA 1
ATOM 743 C C . ASN A 1 95 ? 6.576 -9.173 -6.761 1.00 98.56 95 ASN A C 1
ATOM 745 O O . ASN A 1 95 ? 5.836 -8.816 -5.847 1.00 98.56 95 ASN A O 1
ATOM 749 N N . LYS A 1 96 ? 7.122 -10.389 -6.763 1.00 98.56 96 LYS A N 1
ATOM 750 C CA . LYS A 1 96 ? 6.833 -11.406 -5.752 1.00 98.56 96 LYS A CA 1
ATOM 751 C C . LYS A 1 96 ? 7.210 -10.942 -4.333 1.00 98.56 96 LYS A C 1
ATOM 753 O O . LYS A 1 96 ? 6.333 -10.987 -3.470 1.00 98.56 96 LYS A O 1
ATOM 758 N N . PRO A 1 97 ? 8.445 -10.478 -4.043 1.00 98.38 97 PRO A N 1
ATOM 759 C CA . PRO A 1 97 ? 8.776 -9.952 -2.718 1.00 98.38 97 PRO A CA 1
ATOM 760 C C . PRO A 1 97 ? 7.894 -8.773 -2.262 1.00 98.38 97 PRO A C 1
ATOM 762 O O . PRO A 1 97 ? 7.345 -8.870 -1.161 1.00 98.38 97 PRO A O 1
ATOM 765 N N . PRO A 1 98 ? 7.694 -7.694 -3.053 1.00 98.50 98 PRO A N 1
ATOM 766 C CA . PRO A 1 98 ? 6.881 -6.565 -2.609 1.00 98.50 98 PRO A CA 1
ATOM 767 C C . PRO A 1 98 ? 5.402 -6.923 -2.437 1.00 98.50 98 PRO A C 1
ATOM 769 O O . PRO A 1 98 ? 4.787 -6.433 -1.494 1.00 98.50 98 PRO A O 1
ATOM 772 N N . LEU A 1 99 ? 4.841 -7.837 -3.242 1.00 98.62 99 LEU A N 1
ATOM 773 C CA . LEU A 1 99 ? 3.474 -8.335 -3.038 1.00 98.62 99 LEU A CA 1
ATOM 774 C C . LEU A 1 99 ? 3.305 -8.997 -1.666 1.00 98.62 99 LEU A C 1
ATOM 776 O O . LEU A 1 99 ? 2.339 -8.704 -0.964 1.00 98.62 99 LEU A O 1
ATOM 780 N N . TYR A 1 100 ? 4.244 -9.856 -1.252 1.00 98.50 100 TYR A N 1
ATOM 781 C CA . TYR A 1 100 ? 4.193 -10.470 0.080 1.00 98.50 100 TYR A CA 1
ATOM 782 C C . TYR A 1 100 ? 4.280 -9.435 1.200 1.00 98.50 100 TYR A C 1
ATOM 784 O O . TYR A 1 100 ? 3.493 -9.499 2.142 1.00 98.50 100 TYR A O 1
ATOM 792 N N . GLN A 1 101 ? 5.194 -8.469 1.086 1.00 98.56 101 GLN A N 1
ATOM 793 C CA . GLN A 1 101 ? 5.356 -7.426 2.102 1.00 98.56 101 GLN A CA 1
ATOM 794 C C . GLN A 1 101 ? 4.125 -6.521 2.199 1.00 98.56 101 GLN A C 1
ATOM 796 O O . GLN A 1 101 ? 3.701 -6.175 3.302 1.00 98.56 101 GLN A O 1
ATOM 801 N N . PHE A 1 102 ? 3.518 -6.189 1.058 1.00 98.56 102 PHE A N 1
ATOM 802 C CA . PHE A 1 102 ? 2.300 -5.393 0.993 1.00 98.56 102 PHE A CA 1
ATOM 803 C C . PHE A 1 102 ? 1.096 -6.134 1.585 1.00 98.56 102 PHE A C 1
ATOM 805 O O . PHE A 1 102 ? 0.389 -5.569 2.414 1.00 98.56 102 PHE A O 1
ATOM 812 N N . MET A 1 103 ? 0.901 -7.419 1.258 1.00 98.44 103 MET A N 1
ATOM 813 C CA . MET A 1 103 ? -0.165 -8.231 1.868 1.00 98.44 103 MET A CA 1
ATOM 814 C C . MET A 1 103 ? -0.030 -8.306 3.391 1.00 98.44 103 MET A C 1
ATOM 816 O O . MET A 1 103 ? -1.031 -8.277 4.100 1.00 98.44 103 MET A O 1
ATOM 820 N N . TRP A 1 104 ? 1.199 -8.348 3.909 1.00 98.31 104 TRP A N 1
ATOM 821 C CA . TRP A 1 104 ? 1.455 -8.337 5.350 1.00 98.31 104 TRP A CA 1
ATOM 822 C C . TRP A 1 104 ? 1.052 -7.047 6.059 1.00 98.31 104 TRP A C 1
ATOM 824 O O . TRP A 1 104 ? 0.790 -7.083 7.262 1.00 98.31 104 TRP A O 1
ATOM 834 N N . GLN A 1 105 ? 0.892 -5.939 5.333 1.00 98.31 105 GLN A N 1
ATOM 835 C CA . GLN A 1 105 ? 0.421 -4.692 5.929 1.00 98.31 105 GLN A CA 1
ATOM 836 C C . GLN A 1 105 ? -1.023 -4.768 6.430 1.00 98.31 105 GLN A C 1
ATOM 838 O O . GLN A 1 105 ? -1.383 -3.999 7.312 1.00 98.31 105 GLN A O 1
ATOM 843 N N . VAL A 1 106 ? -1.835 -5.735 5.981 1.00 97.81 106 VAL A N 1
ATOM 844 C CA . VAL A 1 106 ? -3.195 -5.929 6.522 1.00 97.81 106 VAL A CA 1
ATOM 845 C C . VAL A 1 106 ? -3.201 -6.291 8.017 1.00 97.81 106 VAL A C 1
ATOM 847 O O . VAL A 1 106 ? -4.231 -6.198 8.681 1.00 97.81 106 VAL A O 1
ATOM 850 N N . HIS A 1 107 ? -2.056 -6.715 8.558 1.00 97.81 107 HIS A N 1
ATOM 851 C CA . HIS A 1 107 ? -1.894 -7.090 9.961 1.00 97.81 107 HIS A CA 1
ATOM 852 C C . HIS A 1 107 ? -1.243 -6.003 10.824 1.00 97.81 107 HIS A C 1
ATOM 854 O O . HIS A 1 107 ? -0.975 -6.249 12.001 1.00 97.81 107 HIS A O 1
ATOM 860 N N . THR A 1 108 ? -0.970 -4.818 10.275 1.00 95.81 108 THR A N 1
ATOM 861 C CA . THR A 1 108 ? -0.423 -3.693 11.042 1.00 95.81 108 THR A CA 1
ATOM 862 C C . THR A 1 108 ? -1.544 -2.821 11.620 1.00 95.81 108 THR A C 1
ATOM 864 O O . THR A 1 108 ? -2.719 -2.963 11.281 1.00 95.81 108 THR A O 1
ATOM 867 N N . GLY A 1 109 ? -1.203 -1.939 12.562 1.00 94.06 109 GLY A N 1
ATOM 868 C CA . GLY A 1 109 ? -2.181 -1.092 13.250 1.00 94.06 109 GLY A CA 1
ATOM 869 C C . GLY A 1 109 ? -2.887 -1.799 14.410 1.00 94.06 109 GLY A C 1
ATOM 870 O O . GLY A 1 109 ? -2.257 -2.498 15.204 1.00 94.06 109 GLY A O 1
ATOM 871 N N . VAL A 1 110 ? -4.192 -1.562 14.555 1.00 95.12 110 VAL A N 1
ATOM 872 C CA . VAL A 1 110 ? -5.008 -2.051 15.678 1.00 95.12 110 VAL A CA 1
ATOM 873 C C . VAL A 1 110 ? -6.206 -2.823 15.140 1.00 95.12 110 VAL A C 1
ATOM 875 O O . VAL A 1 110 ? -6.914 -2.348 14.258 1.00 95.12 110 VAL A O 1
ATOM 878 N N . SER A 1 111 ? -6.471 -3.995 15.714 1.00 96.25 111 SER A N 1
ATOM 879 C CA . SER A 1 111 ? -7.671 -4.788 15.439 1.00 96.25 111 SER A CA 1
ATOM 880 C C . SER A 1 111 ? -8.271 -5.324 16.740 1.00 96.25 111 SER A C 1
ATOM 882 O O . SER A 1 111 ? -7.580 -5.469 17.750 1.00 96.25 111 SER A O 1
ATOM 884 N N . GLY A 1 112 ? -9.581 -5.576 16.748 1.00 95.88 112 GLY A N 1
ATOM 885 C CA . GLY A 1 112 ? -10.288 -6.023 17.944 1.00 95.88 112 GLY A CA 1
ATOM 886 C C . GLY A 1 112 ? -11.798 -6.124 17.750 1.00 95.88 112 GLY A C 1
ATOM 887 O O . GLY A 1 112 ? -12.306 -6.019 16.636 1.00 95.88 112 GLY A O 1
ATOM 888 N N . LEU A 1 113 ? -12.517 -6.337 18.854 1.00 97.00 113 LEU A N 1
ATOM 889 C CA . LEU A 1 113 ? -13.976 -6.456 18.880 1.00 97.00 113 LEU A CA 1
ATOM 890 C C . LEU A 1 113 ? -14.573 -5.385 19.793 1.00 97.00 113 LEU A C 1
ATOM 892 O O . LEU A 1 113 ? -14.150 -5.249 20.940 1.00 97.00 113 LEU A O 1
ATOM 896 N N . VAL A 1 114 ? -15.605 -4.690 19.316 1.00 97.62 114 VAL A N 1
ATOM 897 C CA . VAL A 1 114 ? -16.445 -3.824 20.153 1.00 97.62 114 VAL A CA 1
ATOM 898 C C . VAL A 1 114 ? -17.558 -4.678 20.748 1.00 97.62 114 VAL A C 1
ATOM 900 O O . VAL A 1 114 ? -18.307 -5.312 20.004 1.00 97.62 114 VAL A O 1
ATOM 903 N N . ARG A 1 115 ? -17.647 -4.731 22.079 1.00 97.62 115 ARG A N 1
ATOM 904 C CA . ARG A 1 115 ? -18.582 -5.598 22.805 1.00 97.62 115 ARG A CA 1
ATOM 905 C C . ARG A 1 115 ? -19.444 -4.804 23.773 1.00 97.62 115 ARG A C 1
ATOM 907 O O . ARG A 1 115 ? -18.990 -3.804 24.325 1.00 97.62 115 ARG A O 1
ATOM 914 N N . ASP A 1 116 ? -20.668 -5.268 23.987 1.00 95.69 116 ASP A N 1
ATOM 915 C CA . ASP A 1 116 ? -21.537 -4.717 25.021 1.00 95.69 116 ASP A CA 1
ATOM 916 C C . ASP A 1 116 ? -21.037 -5.092 26.432 1.00 95.69 116 ASP A C 1
ATOM 918 O O . ASP A 1 116 ? -20.363 -6.106 26.625 1.00 95.69 116 ASP A O 1
ATOM 922 N N . ALA A 1 117 ? -21.366 -4.265 27.426 1.00 95.62 117 ALA A N 1
ATOM 923 C CA . ALA A 1 117 ? -20.862 -4.422 28.790 1.00 95.62 117 ALA A CA 1
ATOM 924 C C . ALA A 1 117 ? -21.579 -5.506 29.621 1.00 95.62 117 ALA A C 1
ATOM 926 O O . ALA A 1 117 ? -21.060 -5.901 30.662 1.00 95.62 117 ALA A O 1
ATOM 927 N N . LEU A 1 118 ? -22.770 -5.954 29.214 1.00 94.00 118 LEU A N 1
ATOM 928 C CA . LEU A 1 118 ? -23.614 -6.858 30.001 1.00 94.00 118 LEU A CA 1
ATOM 929 C C . LEU A 1 118 ? -23.396 -8.323 29.607 1.00 94.00 118 LEU A C 1
ATOM 931 O O . LEU A 1 118 ? -23.161 -9.170 30.463 1.00 94.00 118 LEU A O 1
ATOM 935 N N . GLY A 1 119 ? -23.496 -8.616 28.312 1.00 92.31 119 GLY A N 1
ATOM 936 C CA . GLY A 1 119 ? -23.412 -9.950 27.725 1.00 92.31 119 GLY A CA 1
ATOM 937 C C . GLY A 1 119 ? -22.124 -10.212 26.945 1.00 92.31 119 GLY A C 1
ATOM 938 O O . GLY A 1 119 ? -21.861 -11.360 26.590 1.00 92.31 119 GLY A O 1
ATOM 939 N N . GLY A 1 120 ? -21.309 -9.186 26.675 1.00 95.00 120 GLY A N 1
ATOM 940 C CA . GLY A 1 120 ? -20.053 -9.340 25.938 1.00 95.00 120 GLY A CA 1
ATOM 941 C C . GLY A 1 120 ? -20.236 -9.715 24.462 1.00 95.00 120 GLY A C 1
ATOM 942 O O . GLY A 1 120 ? -19.299 -10.243 23.850 1.00 95.00 120 GLY A O 1
ATOM 943 N N . VAL A 1 121 ? -21.421 -9.468 23.899 1.00 96.94 121 VAL A N 1
ATOM 944 C CA . VAL A 1 121 ? -21.777 -9.729 22.503 1.00 96.94 121 VAL A CA 1
ATOM 945 C C . VAL A 1 121 ? -21.196 -8.626 21.619 1.00 96.94 121 VAL A C 1
ATOM 947 O O . VAL A 1 121 ? -21.119 -7.462 22.012 1.00 96.94 121 VAL A O 1
ATOM 950 N N . GLY A 1 122 ? -20.744 -8.998 20.418 1.00 97.06 122 GLY A N 1
ATOM 951 C CA . GLY A 1 122 ? -20.204 -8.048 19.447 1.00 97.06 122 GLY A CA 1
ATOM 952 C C . GLY A 1 122 ? -21.269 -7.072 18.945 1.00 97.06 122 GLY A C 1
ATOM 953 O O . GLY A 1 122 ? -22.371 -7.490 18.596 1.00 97.06 122 GLY A O 1
ATOM 954 N N . ILE A 1 123 ? -20.925 -5.785 18.878 1.00 97.44 123 ILE A N 1
ATOM 955 C CA . ILE A 1 123 ? -21.817 -4.723 18.401 1.00 97.44 123 ILE A CA 1
ATOM 956 C C . ILE A 1 123 ? -21.558 -4.482 16.903 1.00 97.44 123 ILE A C 1
ATOM 958 O O . ILE A 1 123 ? -20.518 -3.915 16.554 1.00 97.44 123 ILE A O 1
ATOM 962 N N . PRO A 1 124 ? -22.466 -4.892 15.994 1.00 96.88 124 PRO A N 1
ATOM 963 C CA . PRO A 1 124 ? -22.335 -4.583 14.574 1.00 96.88 124 PRO A CA 1
ATOM 964 C C . PRO A 1 124 ? -22.573 -3.090 14.316 1.00 96.88 124 PRO A C 1
ATOM 966 O O . PRO A 1 124 ? -23.364 -2.447 15.003 1.00 96.88 124 PRO A O 1
ATOM 969 N N . GLY A 1 125 ? -21.897 -2.534 13.308 1.00 95.75 125 GLY A N 1
ATOM 970 C CA . GLY A 1 125 ? -22.048 -1.122 12.931 1.00 95.75 125 GLY A CA 1
ATOM 971 C C . GLY A 1 125 ? -21.459 -0.124 13.936 1.00 95.75 125 GLY A C 1
ATOM 972 O O . GLY A 1 125 ? -21.715 1.072 13.820 1.00 95.75 125 GLY A O 1
ATOM 973 N N . ALA A 1 126 ? -20.677 -0.589 14.916 1.00 97.25 126 ALA A N 1
ATOM 974 C CA . ALA A 1 126 ? -19.925 0.297 15.792 1.00 97.25 126 ALA A CA 1
ATOM 975 C C . ALA A 1 126 ? -18.927 1.141 14.982 1.00 97.25 126 ALA A C 1
ATOM 977 O O . ALA A 1 126 ? -18.240 0.631 14.096 1.00 97.25 126 ALA A O 1
ATOM 978 N N . VAL A 1 127 ? -18.827 2.426 15.321 1.00 96.69 127 VAL A N 1
ATOM 979 C CA . VAL A 1 127 ? -17.866 3.355 14.717 1.00 96.69 127 VAL A CA 1
ATOM 980 C C . VAL A 1 127 ? -16.653 3.472 15.632 1.00 96.69 127 VAL A C 1
ATOM 982 O O . VAL A 1 127 ? -16.789 3.787 16.814 1.00 96.69 12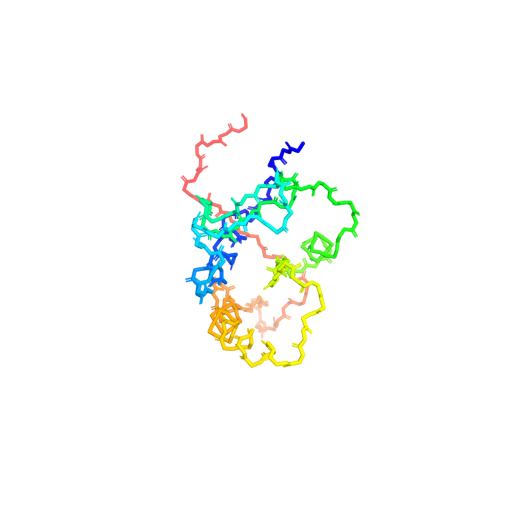7 VAL A O 1
ATOM 985 N N . VAL A 1 128 ? -15.466 3.229 15.081 1.00 96.06 128 VAL A N 1
ATOM 986 C CA . VAL A 1 128 ? -14.186 3.392 15.778 1.00 96.06 128 VAL A CA 1
ATOM 987 C C . VAL A 1 128 ? -13.507 4.645 15.238 1.00 96.06 128 VAL A C 1
ATOM 989 O O . VAL A 1 128 ? -13.342 4.792 14.032 1.00 96.06 128 VAL A O 1
ATOM 992 N N . THR A 1 129 ? -13.118 5.561 16.125 1.00 94.75 129 THR A N 1
ATOM 993 C CA . THR A 1 129 ? -12.434 6.808 15.757 1.00 94.75 129 THR A CA 1
ATOM 994 C C . THR A 1 129 ? -11.062 6.861 16.410 1.00 94.75 129 THR A C 1
ATOM 996 O O . THR A 1 129 ? -10.941 6.682 17.621 1.00 94.75 129 THR A O 1
ATOM 999 N N . VAL A 1 130 ? -10.035 7.156 15.616 1.00 91.88 130 VAL A N 1
ATOM 1000 C CA . VAL A 1 130 ? -8.666 7.378 16.091 1.00 91.88 130 VAL A CA 1
ATOM 1001 C C . VAL A 1 130 ? -8.430 8.879 16.233 1.00 91.88 130 VAL A C 1
ATOM 1003 O O . VAL A 1 130 ? -8.844 9.668 15.386 1.00 91.88 130 VAL A O 1
ATOM 1006 N N . ARG A 1 131 ? -7.786 9.294 17.328 1.00 87.81 131 ARG A N 1
ATOM 1007 C CA . ARG A 1 131 ? -7.402 10.691 17.566 1.00 87.81 131 ARG A CA 1
ATOM 1008 C C . ARG A 1 131 ? -5.935 10.764 17.937 1.00 87.81 131 ARG A C 1
ATOM 1010 O O . ARG A 1 131 ? -5.468 10.007 18.784 1.00 87.81 131 ARG A O 1
ATOM 1017 N N . ASN A 1 132 ? -5.231 11.718 17.340 1.00 79.69 132 ASN A N 1
ATOM 1018 C CA . ASN A 1 132 ? -3.864 12.015 17.724 1.00 79.69 132 ASN A CA 1
ATOM 1019 C C . ASN A 1 132 ? -3.859 12.816 19.041 1.00 79.69 132 ASN A C 1
ATOM 1021 O O . ASN A 1 132 ? -4.168 14.005 19.060 1.00 79.69 132 ASN A O 1
ATOM 1025 N N . VAL A 1 133 ? -3.520 12.153 20.150 1.00 67.75 133 VAL A N 1
ATOM 1026 C CA . VAL A 1 133 ? -3.481 12.755 21.496 1.00 67.75 133 VAL A CA 1
ATOM 1027 C C . VAL A 1 133 ? -2.182 13.512 21.801 1.00 67.75 133 VAL A C 1
ATOM 1029 O O . VAL A 1 133 ? -2.059 14.081 22.879 1.00 67.75 133 VAL A O 1
ATOM 1032 N N . THR A 1 134 ? -1.212 13.566 20.881 1.00 66.19 134 THR A N 1
ATOM 1033 C CA . THR A 1 134 ? 0.006 14.386 21.044 1.00 66.19 134 THR A CA 1
ATOM 1034 C C . THR A 1 134 ? -0.086 15.757 20.366 1.00 66.19 134 THR A C 1
ATOM 1036 O O . THR A 1 134 ? 0.733 16.623 20.659 1.00 66.19 134 THR A O 1
ATOM 1039 N N . LYS A 1 135 ? -1.120 16.018 19.551 1.00 56.22 135 LYS A N 1
ATOM 1040 C CA . LYS A 1 135 ? -1.416 17.333 18.938 1.00 56.22 135 LYS A CA 1
ATOM 1041 C C . LYS A 1 135 ? -2.539 18.103 19.658 1.00 56.22 135 LYS A C 1
ATOM 1043 O O . LYS A 1 135 ? -3.397 18.703 19.024 1.00 56.22 135 LYS A O 1
ATOM 1048 N N . ILE A 1 136 ? -2.566 18.095 20.993 1.00 55.62 136 ILE A N 1
ATOM 1049 C CA . ILE A 1 136 ? -3.654 18.731 21.773 1.00 55.62 136 ILE A CA 1
ATOM 1050 C C . ILE A 1 136 ? -3.617 20.278 21.708 1.00 55.62 136 ILE A C 1
ATOM 1052 O O . ILE A 1 136 ? -4.609 20.922 22.034 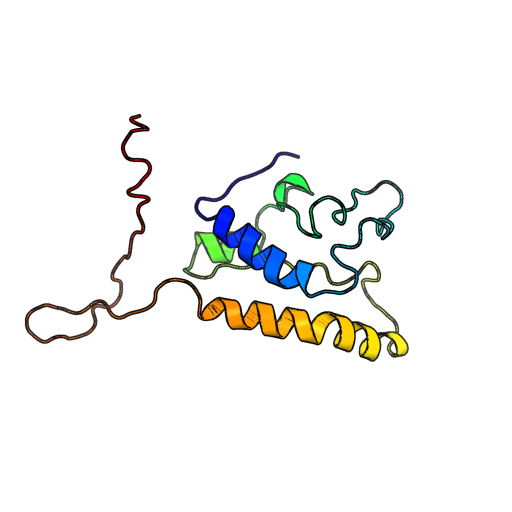1.00 55.62 136 ILE A O 1
ATOM 1056 N N . ASN A 1 137 ? -2.529 20.887 21.220 1.00 49.91 137 ASN A N 1
ATOM 1057 C CA . ASN A 1 137 ? -2.365 22.348 21.200 1.00 49.91 137 ASN A CA 1
ATOM 1058 C C . ASN A 1 137 ? -2.623 23.037 19.849 1.00 49.91 137 ASN A C 1
ATOM 1060 O O . ASN A 1 137 ? -2.433 24.246 19.758 1.00 49.91 137 ASN A O 1
ATOM 1064 N N . GLU A 1 138 ? -3.075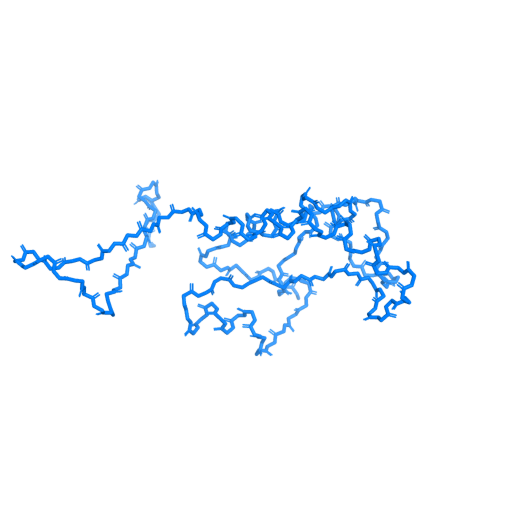 22.331 18.813 1.00 52.62 138 GLU A N 1
ATOM 1065 C CA . GLU A 1 138 ? -3.562 22.989 17.591 1.00 52.62 138 GLU A CA 1
ATOM 1066 C C . GLU A 1 138 ? -5.074 23.217 17.726 1.00 52.62 138 GLU A C 1
ATOM 1068 O O . GLU A 1 138 ? -5.905 22.503 17.170 1.00 52.62 138 GLU A O 1
ATOM 1073 N N . THR A 1 139 ? -5.435 24.185 18.570 1.00 42.62 139 THR A N 1
ATOM 1074 C CA . THR A 1 139 ? -6.788 24.746 18.621 1.00 42.62 139 THR A CA 1
ATOM 1075 C C . THR A 1 139 ? -7.082 25.511 17.334 1.00 42.62 139 THR A C 1
ATOM 1077 O O . THR A 1 139 ? -6.259 26.328 16.931 1.00 42.62 139 THR A O 1
ATOM 1080 N N . HIS A 1 140 ? -8.254 25.205 16.763 1.00 42.34 140 HIS A N 1
ATOM 1081 C CA . HIS A 1 140 ? -9.070 25.962 15.800 1.00 42.34 140 HIS A CA 1
ATOM 1082 C C . HIS A 1 140 ? -8.579 27.342 15.349 1.00 42.34 140 HIS A C 1
ATOM 1084 O O . HIS A 1 140 ? -8.354 28.209 16.223 1.00 42.34 140 HIS A O 1
#

Organism: NCBI:txid1518452

Radius of gyration: 19.2 Å; chains: 1; bounding box: 42×41×54 Å

InterPro domains:
  IPR000834 Peptidase M14, carboxypeptidase A [PF00246] (4-96)
  IPR000834 Peptidase M14, carboxypeptidase A [PS52035] (1-106)
  IPR050753 Peptidase M14 domain-containing protein [PTHR11532] (1-133)

pLDDT: mean 91.89, std 10.77, range [42.34, 98.62]